Protein AF-A0A9D9KYC0-F1 (afdb_monomer_lite)

pLDDT: mean 94.36, std 3.71, range [69.5, 98.31]

Sequence (94 aa):
CCGLVLTDKFIENEADKAKSFVESYKKAGAALDTETAKQTAGKYFKQSSDVLDISLQWISFDDLDISEETYTLLTDKVKKYGLSDNPPTYEEFV

Radius of gyration: 16.64 Å; chains: 1; bounding box: 34×36×38 Å

Foldseek 3Di:
DDADDDDPCCCVPPVVVVVVVVVVLLVCQLVCDPVNQLVVCVVPPPDDSVVSVVVSVVDHSNDNDDDQVNVVVVVVVCCVVVVDVDDDHPVVGD

Structure (mmCIF, N/CA/C/O backbone):
data_AF-A0A9D9KYC0-F1
#
_entry.id   AF-A0A9D9KYC0-F1
#
loop_
_atom_site.group_PDB
_atom_site.id
_atom_site.type_symbol
_atom_site.label_atom_id
_atom_site.label_alt_id
_atom_site.label_comp_id
_atom_site.label_asym_id
_atom_site.label_entity_id
_atom_site.label_seq_id
_atom_site.pdbx_PDB_ins_code
_atom_site.Cartn_x
_atom_site.Cartn_y
_atom_site.Cartn_z
_atom_site.occupancy
_atom_site.B_iso_or_equiv
_atom_site.auth_seq_id
_atom_site.auth_comp_id
_atom_site.auth_asym_id
_atom_site.auth_atom_id
_atom_site.pdbx_PDB_model_num
ATOM 1 N N . CYS A 1 1 ? -1.118 -8.604 -3.507 1.00 69.50 1 CYS A N 1
ATOM 2 C CA . CYS A 1 1 ? -0.709 -7.252 -3.084 1.00 69.50 1 CYS A CA 1
ATOM 3 C C . CYS A 1 1 ? -1.366 -6.260 -4.035 1.00 69.50 1 CYS A C 1
ATOM 5 O O . CYS A 1 1 ? -1.313 -6.476 -5.239 1.00 69.50 1 CYS A O 1
ATOM 7 N N . CYS A 1 2 ? -2.052 -5.252 -3.505 1.00 85.75 2 CYS A N 1
ATOM 8 C CA . CYS A 1 2 ? -2.644 -4.175 -4.298 1.00 85.75 2 CYS A CA 1
ATOM 9 C C . CYS A 1 2 ? -1.785 -2.923 -4.109 1.00 85.75 2 CYS A C 1
ATOM 11 O O . CYS A 1 2 ? -1.311 -2.695 -2.999 1.00 85.75 2 CYS A O 1
ATOM 13 N N . GLY A 1 3 ? -1.593 -2.135 -5.164 1.00 90.44 3 GLY A N 1
ATOM 14 C CA . GLY A 1 3 ? -0.953 -0.822 -5.081 1.00 90.44 3 GLY A CA 1
ATOM 15 C C . GLY A 1 3 ? -1.997 0.291 -5.090 1.00 90.44 3 GLY A C 1
ATOM 16 O O . GLY A 1 3 ? -3.000 0.191 -5.800 1.00 90.44 3 GLY A O 1
ATOM 17 N N . LEU A 1 4 ? -1.761 1.348 -4.315 1.00 94.81 4 LEU A N 1
ATOM 18 C CA . LEU A 1 4 ? -2.479 2.610 -4.461 1.00 94.8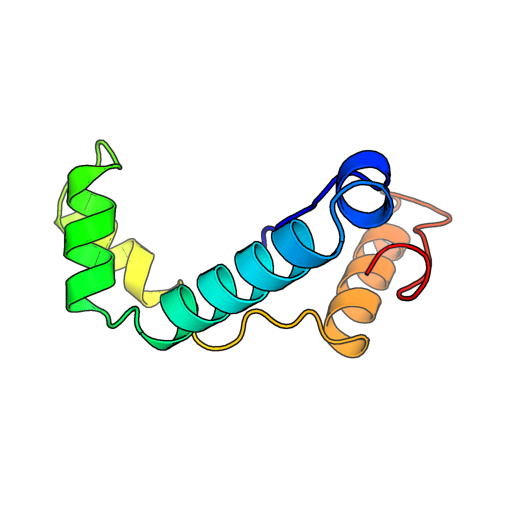1 4 LEU A CA 1
ATOM 19 C C . LEU A 1 4 ? -1.786 3.415 -5.562 1.00 94.81 4 LEU A C 1
ATOM 21 O O . LEU A 1 4 ? -0.642 3.816 -5.391 1.00 94.81 4 LEU A O 1
ATOM 25 N N . VAL A 1 5 ? -2.476 3.646 -6.676 1.00 95.69 5 VAL A N 1
ATOM 26 C CA . VAL A 1 5 ? -1.935 4.396 -7.817 1.00 95.69 5 VAL A CA 1
ATOM 27 C C . VAL A 1 5 ? -2.650 5.732 -7.969 1.00 95.69 5 VAL A C 1
ATOM 29 O O . VAL A 1 5 ? -3.876 5.812 -7.858 1.00 95.69 5 VAL A O 1
ATOM 32 N N . LEU A 1 6 ? -1.880 6.783 -8.232 1.00 96.88 6 LEU A N 1
ATOM 33 C CA . LEU A 1 6 ? -2.374 8.112 -8.577 1.00 96.88 6 LEU A CA 1
ATOM 34 C C . LEU A 1 6 ? -1.978 8.403 -10.022 1.00 96.88 6 LEU A C 1
ATOM 36 O O . LEU A 1 6 ? -0.907 8.012 -10.463 1.00 96.88 6 LEU A O 1
ATOM 40 N N . THR A 1 7 ? -2.841 9.083 -10.773 1.00 97.12 7 THR A N 1
ATOM 41 C CA . THR A 1 7 ? -2.504 9.480 -12.147 1.00 97.12 7 THR A CA 1
ATOM 42 C C . THR A 1 7 ? -1.435 10.569 -12.142 1.00 97.12 7 THR A C 1
ATOM 44 O O . THR A 1 7 ? -1.570 11.508 -11.350 1.00 97.12 7 THR A O 1
ATOM 47 N N . ASP A 1 8 ? -0.512 10.550 -13.103 1.00 96.06 8 ASP A N 1
ATOM 48 C CA . ASP A 1 8 ? 0.520 11.587 -13.289 1.00 96.06 8 ASP A CA 1
ATOM 49 C C . ASP A 1 8 ? -0.080 12.994 -13.271 1.00 96.06 8 ASP A C 1
ATOM 51 O O . ASP A 1 8 ? 0.339 13.856 -12.507 1.00 96.06 8 ASP A O 1
ATOM 55 N N . LYS A 1 9 ? -1.193 13.190 -13.994 1.00 98.06 9 LYS A N 1
ATOM 56 C CA . LYS A 1 9 ? -1.922 14.466 -14.034 1.00 98.06 9 LYS A CA 1
ATOM 57 C C . LYS A 1 9 ? -2.304 14.991 -12.643 1.00 98.06 9 LYS A C 1
ATOM 59 O O . LYS A 1 9 ? -2.354 16.203 -12.449 1.00 98.06 9 LYS A O 1
ATOM 64 N N . PHE A 1 10 ? -2.645 14.115 -11.702 1.00 98.00 10 PHE A N 1
ATOM 65 C CA . PHE A 1 10 ? -3.001 14.515 -10.339 1.00 98.00 10 PHE A CA 1
ATOM 66 C C . PHE A 1 10 ? -1.753 14.834 -9.514 1.00 98.00 10 PHE A C 1
ATOM 68 O O . PHE A 1 10 ? -1.739 15.838 -8.813 1.00 98.00 10 PHE A O 1
ATOM 75 N N . ILE A 1 11 ? -0.699 14.028 -9.643 1.00 97.00 11 ILE A N 1
ATOM 76 C CA . ILE A 1 11 ? 0.578 14.262 -8.958 1.00 97.00 11 ILE A CA 1
ATOM 77 C C . ILE A 1 11 ? 1.190 15.596 -9.410 1.00 97.00 11 ILE A C 1
ATOM 79 O O . ILE A 1 11 ? 1.602 16.395 -8.576 1.00 97.00 11 ILE A O 1
ATOM 83 N N . GLU A 1 12 ? 1.191 15.869 -10.713 1.00 97.50 12 GLU A N 1
ATOM 84 C CA . GLU A 1 12 ? 1.797 17.069 -11.295 1.00 97.50 12 GLU A CA 1
ATOM 85 C C . GLU A 1 12 ? 0.991 18.341 -11.008 1.00 97.50 12 GLU A C 1
ATOM 87 O O . GLU A 1 12 ? 1.556 19.357 -10.607 1.00 97.50 12 GLU A O 1
ATOM 92 N N . ASN A 1 13 ? -0.333 18.305 -11.201 1.00 98.31 13 ASN A N 1
ATOM 93 C CA . ASN A 1 13 ? -1.160 19.511 -11.075 1.00 98.31 13 ASN A CA 1
ATOM 94 C C . ASN A 1 13 ? -1.583 19.810 -9.633 1.00 98.31 13 ASN A C 1
ATOM 96 O O . ASN A 1 13 ? -1.992 20.931 -9.339 1.00 98.31 13 ASN A O 1
ATOM 100 N N . GLU A 1 14 ? -1.544 18.815 -8.747 1.00 98.06 14 GLU A N 1
ATOM 101 C CA . GLU A 1 14 ? -2.069 18.901 -7.382 1.00 98.06 14 GLU A CA 1
ATOM 102 C C . GLU A 1 14 ? -1.076 18.309 -6.366 1.00 98.06 14 GLU A C 1
ATOM 104 O O . GLU A 1 14 ? -1.478 17.654 -5.404 1.00 98.06 14 GLU A O 1
ATOM 109 N N . ALA A 1 15 ? 0.226 18.546 -6.570 1.00 97.25 15 ALA A N 1
ATOM 110 C CA . ALA A 1 15 ? 1.325 17.929 -5.820 1.00 97.25 15 ALA A CA 1
ATOM 111 C C . ALA A 1 15 ? 1.146 17.956 -4.291 1.00 97.25 15 ALA A C 1
ATOM 113 O O . ALA A 1 15 ? 1.278 16.923 -3.633 1.00 97.25 15 ALA A O 1
ATOM 114 N N . ASP A 1 16 ? 0.769 19.104 -3.718 1.00 98.00 16 ASP A N 1
ATOM 115 C CA . ASP A 1 16 ? 0.550 19.230 -2.271 1.00 98.00 16 ASP A CA 1
ATOM 116 C C . ASP A 1 16 ? -0.622 18.365 -1.782 1.00 98.00 16 ASP A C 1
ATOM 118 O O . ASP A 1 16 ? -0.557 17.762 -0.707 1.00 98.00 16 ASP A O 1
ATOM 122 N N . LYS A 1 17 ? -1.691 18.252 -2.582 1.00 98.25 17 LYS A N 1
ATOM 123 C CA . LYS A 1 17 ? -2.843 17.397 -2.260 1.00 98.25 17 LYS A CA 1
ATOM 124 C C . LYS A 1 17 ? -2.489 15.924 -2.419 1.00 98.25 17 LYS A C 1
ATOM 126 O O . LYS A 1 17 ? -2.885 15.128 -1.572 1.00 98.25 17 LYS A O 1
ATOM 131 N N . ALA A 1 18 ? -1.739 15.562 -3.460 1.00 98.00 18 ALA A N 1
ATOM 132 C CA . ALA A 1 18 ? -1.258 14.199 -3.665 1.00 98.00 18 ALA A CA 1
ATOM 133 C C . ALA A 1 18 ? -0.371 13.752 -2.495 1.00 98.00 18 ALA A C 1
ATOM 135 O O . ALA A 1 18 ? -0.617 12.701 -1.901 1.00 98.00 18 ALA A O 1
ATOM 136 N N . LYS A 1 19 ? 0.578 14.600 -2.083 1.00 96.94 19 LYS A N 1
ATOM 137 C CA . LYS A 1 19 ? 1.426 14.362 -0.913 1.00 96.94 19 LYS A CA 1
ATOM 138 C C . LYS A 1 19 ? 0.604 14.216 0.366 1.00 96.94 19 LYS A C 1
ATOM 140 O O . LYS A 1 19 ? 0.737 13.214 1.064 1.00 96.94 19 LYS A O 1
ATOM 145 N N . SER A 1 20 ? -0.292 15.165 0.640 1.00 98.19 20 SER A N 1
ATOM 146 C CA . SER A 1 20 ? -1.149 15.125 1.832 1.00 98.19 20 SER A CA 1
ATOM 147 C C . SER A 1 20 ? -2.044 13.880 1.870 1.00 98.19 20 SER A C 1
ATOM 149 O O . SER A 1 20 ? -2.246 13.290 2.936 1.00 98.19 20 SER A O 1
ATOM 151 N N . PHE A 1 21 ? -2.550 13.442 0.715 1.00 98.12 21 PHE A N 1
ATOM 152 C CA . PHE A 1 21 ? -3.343 12.224 0.593 1.00 98.12 21 PHE A CA 1
ATOM 153 C C . PHE A 1 21 ? -2.525 10.977 0.943 1.00 98.12 21 PHE A C 1
ATOM 155 O O . PHE A 1 21 ? -2.965 10.184 1.776 1.00 98.12 21 PHE A O 1
ATOM 162 N N . VAL A 1 22 ? -1.322 10.828 0.377 1.00 96.56 22 VAL A N 1
ATOM 163 C CA . VAL A 1 22 ? -0.437 9.682 0.652 1.00 96.56 22 VAL A CA 1
ATOM 164 C C . VAL A 1 22 ? 0.028 9.670 2.111 1.00 96.56 22 VAL A C 1
ATOM 166 O O . VAL A 1 22 ? -0.007 8.622 2.754 1.00 96.56 22 VAL A O 1
ATOM 169 N N . GLU A 1 23 ? 0.395 10.820 2.679 1.00 96.50 23 GLU A N 1
ATOM 170 C CA . GLU A 1 23 ? 0.751 10.935 4.101 1.00 96.50 23 GLU A CA 1
ATOM 171 C C . GLU A 1 23 ? -0.413 10.519 5.011 1.00 96.50 23 GLU A C 1
ATOM 173 O O . GLU A 1 23 ? -0.226 9.769 5.972 1.00 96.50 23 GLU A O 1
ATOM 178 N N . SER A 1 24 ? -1.633 10.954 4.684 1.00 97.31 24 SER A N 1
ATOM 179 C CA . SER A 1 24 ? -2.835 10.574 5.433 1.00 97.31 24 SER A CA 1
ATOM 180 C C . SER A 1 24 ? -3.150 9.085 5.287 1.00 97.31 24 SER A C 1
ATOM 182 O O . SER A 1 24 ? -3.553 8.456 6.263 1.00 97.31 24 SER A O 1
ATOM 184 N N . TYR A 1 25 ? -2.931 8.508 4.103 1.00 96.44 25 TYR A N 1
ATOM 185 C CA . TYR A 1 25 ? -3.100 7.079 3.841 1.00 96.44 25 TYR A CA 1
ATOM 186 C C . TYR A 1 25 ? -2.125 6.238 4.674 1.00 96.44 25 TYR A C 1
ATOM 188 O O . TYR A 1 25 ? -2.554 5.327 5.381 1.00 96.44 25 TYR A O 1
ATOM 196 N N . LYS A 1 26 ? -0.836 6.603 4.683 1.00 94.75 26 LYS A N 1
ATOM 197 C CA . LYS A 1 26 ? 0.183 5.952 5.522 1.00 94.75 26 LYS A CA 1
ATOM 198 C C . LYS A 1 26 ? -0.156 6.050 7.005 1.00 94.75 26 LYS A C 1
ATOM 200 O O . LYS A 1 26 ? -0.103 5.056 7.723 1.00 94.75 26 LYS A O 1
ATOM 205 N N . LYS A 1 27 ? -0.566 7.237 7.461 1.00 94.75 27 LYS A N 1
ATOM 206 C CA . LYS A 1 27 ? -0.984 7.451 8.851 1.00 94.75 27 LYS A CA 1
ATOM 207 C C . LYS A 1 27 ? -2.198 6.601 9.224 1.00 94.75 27 LYS A C 1
ATOM 209 O O . LYS A 1 27 ? -2.246 6.087 10.336 1.00 94.75 27 LYS A O 1
ATOM 214 N N . ALA A 1 28 ? -3.170 6.468 8.323 1.00 94.50 28 ALA A N 1
ATOM 215 C CA . ALA A 1 28 ? -4.338 5.627 8.547 1.00 94.50 28 ALA A CA 1
ATOM 216 C C . ALA A 1 28 ? -3.947 4.148 8.653 1.00 94.50 28 ALA A C 1
ATOM 218 O O . ALA A 1 28 ? -4.408 3.498 9.580 1.00 94.50 28 ALA A O 1
ATOM 219 N N . GLY A 1 29 ? -3.069 3.651 7.772 1.00 93.38 29 GLY A N 1
ATOM 220 C CA . GLY A 1 29 ? -2.539 2.283 7.843 1.00 93.38 29 GLY A CA 1
ATOM 221 C C . GLY A 1 29 ? -1.829 1.998 9.166 1.00 93.38 29 GLY A C 1
ATOM 222 O O . GLY A 1 29 ? -2.207 1.073 9.873 1.00 93.38 29 GLY A O 1
ATOM 223 N N . ALA A 1 30 ? -0.902 2.871 9.567 1.00 91.88 30 ALA A N 1
ATOM 224 C CA . ALA A 1 30 ? -0.160 2.731 10.823 1.00 91.88 30 ALA A CA 1
ATOM 225 C C . ALA A 1 30 ? -1.039 2.825 12.088 1.00 91.88 30 ALA A C 1
ATOM 227 O O . ALA A 1 30 ? -0.662 2.328 13.145 1.00 91.88 30 ALA A O 1
ATOM 228 N N . ALA A 1 31 ? -2.194 3.494 12.005 1.00 91.62 31 ALA A N 1
ATOM 229 C CA . ALA A 1 31 ? -3.156 3.603 13.102 1.00 91.62 31 ALA A CA 1
ATOM 230 C C . ALA A 1 31 ? -4.234 2.502 13.077 1.00 91.62 31 ALA A C 1
ATO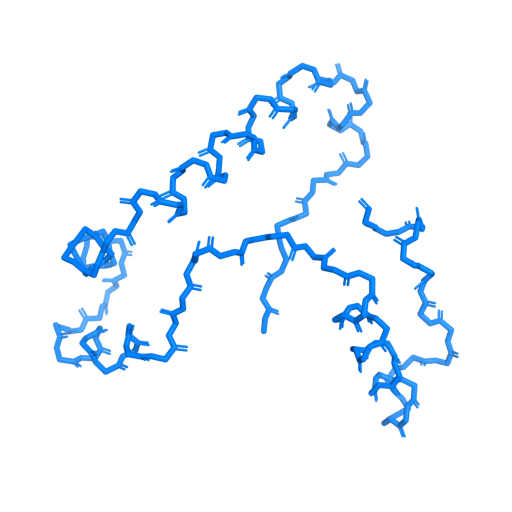M 232 O O . ALA A 1 31 ? -5.090 2.476 13.961 1.00 91.62 31 ALA A O 1
ATOM 233 N N . LEU A 1 32 ? -4.239 1.630 12.064 1.00 93.06 32 LEU A N 1
ATOM 234 C CA . LEU A 1 32 ? -5.284 0.635 11.859 1.00 93.06 32 LEU A CA 1
ATOM 235 C C . LEU A 1 32 ? -4.994 -0.640 12.660 1.00 93.06 32 LEU A C 1
ATOM 237 O O . LEU A 1 32 ? -4.535 -1.641 12.117 1.00 93.06 32 LEU A O 1
ATOM 241 N N . ASP A 1 33 ? -5.299 -0.614 13.956 1.00 91.75 33 ASP A N 1
ATOM 242 C CA . ASP A 1 33 ? -5.249 -1.821 14.785 1.00 91.75 33 ASP A CA 1
ATOM 243 C C . ASP A 1 33 ? -6.319 -2.859 14.385 1.00 91.75 33 ASP A C 1
ATOM 245 O O . ASP A 1 33 ? -7.269 -2.570 13.651 1.00 91.75 33 ASP A O 1
ATOM 249 N N . THR A 1 34 ? -6.177 -4.093 14.877 1.00 90.12 34 THR A N 1
ATOM 250 C CA . THR A 1 34 ? -7.064 -5.219 14.539 1.00 90.12 34 THR A CA 1
ATOM 251 C C . THR A 1 34 ? -8.541 -4.927 14.810 1.00 90.12 34 THR A C 1
ATOM 253 O O . THR A 1 34 ? -9.409 -5.332 14.030 1.00 90.12 34 THR A O 1
ATOM 256 N N . GLU A 1 35 ? -8.853 -4.232 15.906 1.00 92.00 35 GLU A N 1
ATOM 257 C CA . GLU A 1 35 ? -10.237 -3.920 16.268 1.00 92.00 35 GLU A CA 1
ATOM 258 C C . GLU A 1 35 ? -10.826 -2.886 15.305 1.00 92.00 35 GLU A C 1
ATOM 260 O O . GLU A 1 35 ? -11.901 -3.095 14.733 1.00 92.00 35 GLU A O 1
ATOM 265 N N . THR A 1 36 ? -10.086 -1.810 15.055 1.00 93.56 36 THR A N 1
ATOM 266 C CA . THR A 1 36 ? -10.457 -0.736 14.135 1.00 93.56 36 THR A CA 1
ATOM 267 C C . THR A 1 36 ? -10.569 -1.259 12.705 1.00 93.56 36 THR A C 1
ATOM 269 O O . THR A 1 36 ? -11.518 -0.907 11.993 1.00 93.56 36 THR A O 1
ATOM 272 N N . ALA A 1 37 ? -9.669 -2.156 12.289 1.00 93.94 37 ALA A N 1
ATOM 273 C CA . ALA A 1 37 ? -9.720 -2.849 11.006 1.00 93.94 37 ALA A CA 1
ATOM 274 C C . ALA A 1 37 ? -11.020 -3.642 10.861 1.00 93.94 37 ALA A C 1
ATOM 276 O O . ALA A 1 37 ? -11.732 -3.485 9.867 1.00 93.94 37 ALA A O 1
ATOM 277 N N . LYS A 1 38 ? -11.378 -4.443 11.872 1.00 93.50 38 LYS A N 1
ATOM 278 C CA . LYS A 1 38 ? -12.597 -5.259 11.863 1.00 93.50 38 LYS A CA 1
ATOM 279 C C . LYS A 1 38 ? -13.861 -4.410 11.850 1.00 93.50 38 LYS A C 1
ATOM 281 O O . LYS A 1 38 ? -14.762 -4.683 11.057 1.00 93.50 38 LYS A O 1
ATOM 286 N N . GLN A 1 39 ? -13.935 -3.371 12.681 1.00 94.25 39 GLN A N 1
ATOM 287 C CA . GLN A 1 39 ? -15.082 -2.460 12.709 1.00 94.25 39 GLN A CA 1
ATOM 288 C C . GLN A 1 39 ? -15.248 -1.728 11.370 1.00 94.25 39 GLN A C 1
ATOM 290 O O . GLN A 1 39 ? -16.352 -1.655 10.824 1.00 94.25 39 GLN A O 1
ATOM 295 N N . THR A 1 40 ? -14.145 -1.234 10.805 1.00 95.06 40 THR A N 1
ATOM 296 C CA . THR A 1 40 ? -14.134 -0.554 9.504 1.00 95.06 40 THR A CA 1
ATOM 297 C C . THR A 1 40 ? -14.560 -1.505 8.388 1.00 95.06 40 THR A C 1
ATOM 299 O O . THR A 1 40 ? -15.461 -1.184 7.610 1.00 95.06 40 THR A O 1
ATOM 302 N N . ALA A 1 41 ? -13.979 -2.703 8.342 1.00 94.38 41 ALA A N 1
ATOM 303 C CA . ALA A 1 41 ? -14.328 -3.733 7.375 1.00 94.38 41 ALA A CA 1
ATOM 304 C C . ALA A 1 41 ? -15.799 -4.151 7.502 1.00 94.38 41 ALA A C 1
ATOM 306 O O . ALA A 1 41 ? -16.495 -4.199 6.497 1.00 94.38 41 ALA A O 1
ATOM 307 N N . GLY A 1 42 ? -16.318 -4.363 8.713 1.00 95.06 42 GLY A N 1
ATOM 308 C CA . GLY A 1 42 ? -17.726 -4.714 8.935 1.00 95.06 42 GLY A CA 1
ATOM 309 C C . GLY A 1 42 ? -18.709 -3.616 8.524 1.00 95.06 42 GLY A C 1
ATOM 310 O O . GLY A 1 42 ? -19.837 -3.909 8.133 1.00 95.06 42 GLY A O 1
ATOM 311 N N . LYS A 1 43 ? -18.283 -2.348 8.562 1.00 95.88 43 LYS A N 1
ATOM 312 C CA . LYS A 1 43 ? -19.095 -1.214 8.106 1.00 95.88 43 LYS A CA 1
ATOM 313 C C . LYS A 1 43 ? -19.191 -1.137 6.581 1.00 95.88 43 LYS A C 1
ATOM 315 O O . LYS A 1 43 ? -20.253 -0.802 6.058 1.00 95.88 43 LYS A O 1
ATOM 320 N N . TYR A 1 44 ? -18.087 -1.382 5.876 1.00 95.88 44 TYR A N 1
ATOM 321 C CA . TYR A 1 44 ? -18.005 -1.145 4.429 1.00 95.88 44 TYR A CA 1
ATOM 322 C C . TYR A 1 44 ? -18.101 -2.418 3.584 1.00 95.88 44 TYR A C 1
ATOM 324 O O . TYR A 1 44 ? -18.528 -2.357 2.430 1.00 95.88 44 TYR A O 1
ATOM 332 N N . PHE A 1 45 ? -17.746 -3.576 4.134 1.00 93.94 45 PHE A N 1
ATOM 333 C CA . PHE A 1 45 ? -17.814 -4.861 3.451 1.00 93.94 45 PHE A CA 1
ATOM 334 C C . PHE A 1 45 ? -19.068 -5.618 3.879 1.00 93.94 45 PHE A C 1
ATOM 336 O O . PHE A 1 45 ? -19.388 -5.736 5.056 1.00 93.94 45 PHE A O 1
ATOM 343 N N . LYS A 1 46 ? -19.781 -6.188 2.906 1.00 93.81 46 LYS A N 1
ATOM 344 C CA . LYS A 1 46 ? -20.984 -7.001 3.143 1.00 93.81 46 LYS A CA 1
ATOM 345 C C . LYS A 1 46 ? -20.616 -8.450 3.494 1.00 93.81 46 LYS A C 1
ATOM 347 O O . LYS A 1 46 ? -21.067 -9.372 2.823 1.00 93.81 46 LYS A O 1
ATOM 352 N N . GLN A 1 47 ? -19.745 -8.636 4.484 1.00 94.31 47 GLN A N 1
ATOM 353 C CA . GLN A 1 47 ? -19.244 -9.942 4.928 1.00 94.31 47 GLN A CA 1
ATOM 354 C C . GLN A 1 47 ? -19.634 -10.204 6.385 1.00 94.31 47 GLN A C 1
ATOM 356 O O . GLN A 1 47 ? -19.855 -9.267 7.151 1.00 94.31 47 GLN A O 1
ATOM 361 N N . SER A 1 48 ? -19.731 -11.476 6.776 1.00 95.5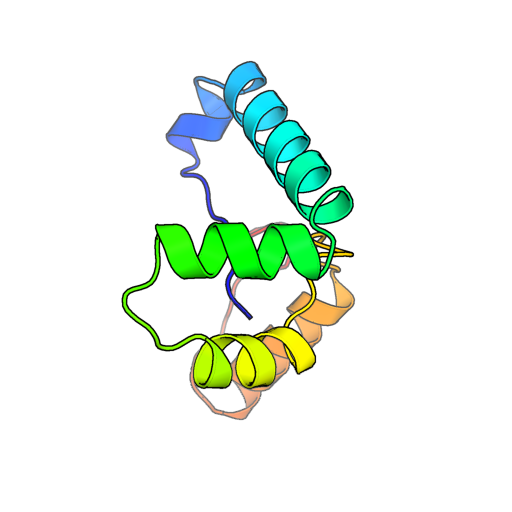6 48 SER A N 1
ATOM 362 C CA . SER A 1 48 ? -19.973 -11.836 8.176 1.00 95.56 48 SER A CA 1
ATOM 363 C C . SER A 1 48 ? -18.740 -11.555 9.042 1.00 95.56 48 SER A C 1
ATOM 365 O O . SER A 1 48 ? -17.612 -11.552 8.548 1.00 95.56 48 SER A O 1
ATOM 367 N N . SER A 1 49 ? -18.949 -11.361 10.350 1.00 93.50 49 SER A N 1
ATOM 368 C CA . SER A 1 49 ? -17.851 -11.141 11.304 1.00 93.50 49 SER A CA 1
ATOM 369 C C . SER A 1 49 ? -16.801 -12.252 11.235 1.00 93.50 49 SER A C 1
ATOM 371 O O . SER A 1 49 ? -15.617 -11.947 11.162 1.00 93.50 49 SER A O 1
ATOM 373 N N . ASP A 1 50 ? -17.226 -13.516 11.189 1.00 95.81 50 ASP A N 1
ATOM 374 C CA . ASP A 1 50 ? -16.314 -14.667 11.187 1.00 95.81 50 ASP A CA 1
ATOM 375 C C . ASP A 1 50 ? -15.406 -14.687 9.947 1.00 95.81 50 ASP A C 1
ATOM 377 O O . ASP A 1 50 ? -14.231 -15.042 10.025 1.00 95.81 50 ASP A O 1
ATOM 381 N N . VAL A 1 51 ? -15.925 -14.253 8.791 1.00 95.75 51 VAL A N 1
ATOM 382 C CA . VAL A 1 51 ? -15.131 -14.127 7.558 1.00 95.75 51 VAL A CA 1
ATOM 383 C C . VAL A 1 51 ? -14.097 -13.011 7.693 1.00 95.75 51 VAL A C 1
ATOM 385 O O . VAL A 1 51 ? -12.957 -13.172 7.250 1.00 95.75 51 VAL A O 1
ATOM 388 N N . LEU A 1 52 ? -14.466 -11.890 8.318 1.00 95.25 52 LEU A N 1
ATOM 389 C CA . LEU A 1 52 ? -13.542 -10.781 8.559 1.00 95.25 52 LEU A CA 1
ATOM 390 C C . LEU A 1 52 ? -12.448 -11.166 9.560 1.00 95.25 52 LEU A C 1
ATOM 392 O O . LEU A 1 52 ? -11.290 -10.835 9.326 1.00 95.25 52 LEU A O 1
ATOM 396 N N . ASP A 1 53 ? -12.791 -11.916 10.609 1.00 94.19 53 ASP A N 1
ATOM 397 C CA . ASP A 1 53 ? -11.835 -12.419 11.601 1.00 94.19 53 ASP A CA 1
ATOM 398 C C . ASP A 1 53 ? -10.765 -13.306 10.970 1.00 94.19 53 ASP A C 1
ATOM 400 O O . ASP A 1 53 ? -9.584 -13.165 11.278 1.00 94.19 53 ASP A O 1
ATOM 404 N N . ILE A 1 54 ? -11.160 -14.197 10.058 1.00 95.06 54 ILE A N 1
ATOM 405 C CA . ILE A 1 54 ? -10.210 -15.032 9.316 1.00 95.06 54 ILE A CA 1
ATOM 406 C C . ILE A 1 54 ? -9.382 -14.169 8.364 1.00 95.06 54 ILE A C 1
ATOM 408 O O . ILE A 1 54 ? -8.165 -14.308 8.314 1.00 95.06 54 ILE A O 1
ATOM 412 N N . SER A 1 55 ? -10.017 -13.268 7.613 1.00 93.56 55 SER A N 1
ATOM 413 C CA . SER A 1 55 ? -9.326 -12.473 6.590 1.00 93.56 55 SER A CA 1
ATOM 414 C C . SER A 1 55 ? -8.250 -11.568 7.193 1.00 93.56 55 SER A C 1
ATOM 416 O O . SER A 1 55 ? -7.134 -11.511 6.680 1.00 93.56 55 SER A O 1
ATOM 418 N N . LEU A 1 56 ? -8.560 -10.896 8.304 1.00 92.88 56 LEU A N 1
ATOM 419 C CA . LEU A 1 56 ? -7.660 -9.938 8.950 1.00 92.88 56 LEU A CA 1
ATOM 420 C C . LEU A 1 56 ? -6.473 -10.598 9.667 1.00 92.88 56 LEU A C 1
ATOM 422 O O . LEU A 1 56 ? -5.523 -9.905 10.003 1.00 92.88 56 LEU A O 1
ATOM 426 N N . GLN A 1 57 ? -6.463 -11.924 9.842 1.00 92.38 57 GLN A N 1
ATOM 427 C CA . GLN A 1 57 ? -5.266 -12.643 10.307 1.00 92.38 57 GLN A CA 1
ATOM 428 C C . GLN A 1 57 ? -4.159 -12.702 9.245 1.00 92.38 57 GLN A C 1
ATOM 430 O O . GLN A 1 57 ? -2.994 -12.882 9.587 1.00 92.38 57 GLN A O 1
ATOM 435 N N . TRP A 1 58 ? -4.515 -12.571 7.964 1.00 91.56 58 TRP A N 1
ATOM 436 C CA . TRP A 1 58 ? -3.589 -12.696 6.832 1.00 91.56 58 TRP A CA 1
ATOM 437 C C . TRP A 1 58 ? -3.288 -11.362 6.144 1.00 91.56 58 TRP A C 1
ATOM 439 O O . TRP A 1 58 ? -2.551 -11.332 5.158 1.00 91.56 58 TRP A O 1
ATOM 449 N N . ILE A 1 59 ? -3.877 -10.267 6.627 1.00 89.56 59 ILE A N 1
ATOM 450 C CA . ILE A 1 59 ? -3.757 -8.935 6.036 1.00 89.56 59 ILE A CA 1
ATOM 451 C C . ILE A 1 59 ? -3.129 -8.006 7.073 1.00 89.56 59 ILE A C 1
ATOM 453 O O . ILE A 1 59 ? -3.663 -7.855 8.166 1.00 89.56 59 ILE A O 1
ATOM 457 N N . SER A 1 60 ? -2.027 -7.357 6.702 1.00 86.56 60 SER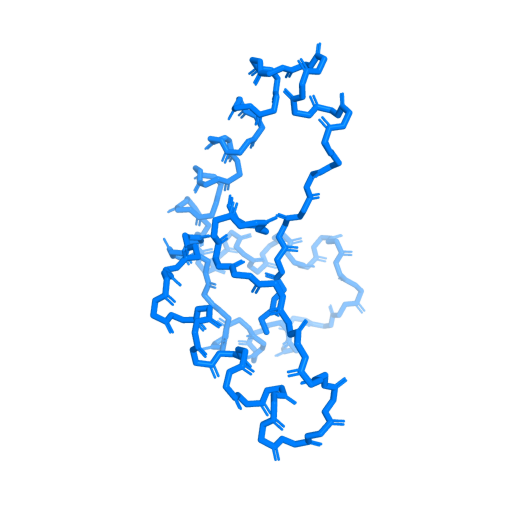 A N 1
ATOM 458 C CA . SER A 1 60 ? -1.395 -6.284 7.476 1.00 86.56 60 SER A CA 1
ATOM 459 C C . SER A 1 60 ? -1.367 -4.997 6.647 1.00 86.56 60 SER A C 1
ATOM 461 O O . SER A 1 60 ? -1.302 -5.044 5.415 1.00 86.56 60 SER A O 1
ATOM 463 N N . PHE A 1 61 ? -1.440 -3.862 7.344 1.00 89.81 61 PHE A N 1
ATOM 464 C CA . PHE A 1 61 ? -1.323 -2.506 6.798 1.00 89.81 61 PHE A CA 1
ATOM 465 C C . PHE A 1 61 ? -0.176 -1.719 7.458 1.00 89.81 61 PHE A C 1
ATOM 467 O O . PHE A 1 61 ? -0.131 -0.495 7.337 1.00 89.81 61 PHE A O 1
ATOM 474 N N . ASP A 1 62 ? 0.726 -2.411 8.163 1.00 84.75 62 ASP A N 1
ATOM 475 C CA . ASP A 1 62 ? 1.753 -1.792 9.013 1.00 84.75 62 ASP A CA 1
ATOM 476 C C . ASP A 1 62 ? 2.827 -1.065 8.196 1.00 84.75 62 ASP A C 1
ATOM 478 O O . ASP A 1 62 ? 3.287 0.008 8.583 1.00 84.75 62 ASP A O 1
ATOM 482 N N . ASP A 1 63 ? 3.201 -1.645 7.053 1.00 88.75 63 ASP A N 1
ATOM 483 C CA . ASP A 1 63 ? 4.137 -1.061 6.099 1.00 88.75 63 ASP A CA 1
ATOM 484 C C . ASP A 1 63 ? 3.507 -1.038 4.705 1.00 88.75 63 ASP A C 1
ATOM 486 O O . ASP A 1 63 ? 3.165 -2.069 4.121 1.00 88.75 63 ASP A O 1
ATOM 490 N N . LEU A 1 64 ? 3.300 0.177 4.206 1.00 92.62 64 LEU A N 1
ATOM 491 C CA . LEU A 1 64 ? 2.666 0.451 2.920 1.00 92.62 64 LEU A CA 1
ATOM 492 C C . LEU A 1 64 ? 3.678 0.933 1.879 1.00 92.62 64 LEU A C 1
ATOM 494 O O . LEU A 1 64 ? 3.274 1.238 0.754 1.00 92.62 64 LEU A O 1
ATOM 498 N N . ASP A 1 65 ? 4.960 1.026 2.240 1.00 92.44 65 ASP A N 1
ATOM 499 C CA . ASP A 1 65 ? 6.001 1.384 1.293 1.00 92.44 65 ASP A CA 1
ATOM 500 C C . ASP A 1 65 ? 6.304 0.224 0.346 1.00 92.44 65 ASP A C 1
ATOM 502 O O . ASP A 1 65 ? 6.425 -0.943 0.721 1.00 92.44 65 ASP A O 1
ATOM 506 N N . ILE A 1 66 ? 6.409 0.560 -0.937 1.00 93.12 66 ILE A N 1
ATOM 507 C CA . ILE A 1 66 ? 6.809 -0.390 -1.964 1.00 93.12 66 ILE A CA 1
ATOM 508 C C . ILE A 1 66 ? 8.329 -0.350 -2.005 1.00 93.12 66 ILE A C 1
ATOM 510 O O . ILE A 1 66 ? 8.902 0.588 -2.540 1.00 93.12 66 ILE A O 1
ATOM 514 N N . SER A 1 67 ? 8.996 -1.349 -1.432 1.00 93.50 67 SER A N 1
ATOM 515 C CA . SER A 1 67 ? 10.450 -1.440 -1.559 1.00 93.50 67 SER A CA 1
ATOM 516 C C . SER A 1 67 ? 10.860 -1.874 -2.968 1.00 93.50 67 SER A C 1
ATOM 518 O O . SER A 1 67 ? 10.189 -2.693 -3.606 1.00 93.50 67 SER A O 1
ATOM 520 N N . GLU A 1 68 ? 12.011 -1.381 -3.425 1.00 95.81 68 GLU A N 1
ATOM 521 C CA . GLU A 1 68 ? 12.620 -1.786 -4.698 1.00 95.81 68 GLU A CA 1
ATOM 522 C C . GLU A 1 68 ? 12.833 -3.308 -4.770 1.00 95.81 68 GLU A C 1
ATOM 524 O O . GLU A 1 68 ? 12.579 -3.930 -5.802 1.00 95.81 68 GLU A O 1
ATOM 529 N N . GLU A 1 69 ? 13.199 -3.942 -3.650 1.00 95.50 69 GLU A N 1
ATOM 530 C CA . GLU A 1 69 ? 13.327 -5.400 -3.538 1.00 95.50 69 GLU A CA 1
ATOM 531 C C . GLU A 1 69 ? 11.996 -6.111 -3.822 1.00 95.50 69 GLU A C 1
ATOM 533 O O . GLU A 1 69 ? 11.934 -7.033 -4.642 1.00 95.50 69 GLU A O 1
ATOM 538 N N . THR A 1 70 ? 10.910 -5.668 -3.180 1.00 93.12 70 THR A N 1
ATOM 539 C CA . THR A 1 70 ? 9.579 -6.270 -3.353 1.00 93.12 70 THR A CA 1
ATOM 540 C C . THR A 1 70 ? 9.072 -6.082 -4.779 1.00 93.12 70 THR A C 1
ATOM 542 O O . THR A 1 70 ? 8.497 -7.007 -5.364 1.00 93.12 70 THR A O 1
ATOM 545 N N . TYR A 1 71 ? 9.307 -4.904 -5.357 1.00 95.69 71 TYR A N 1
ATOM 546 C CA . TYR A 1 71 ? 8.955 -4.607 -6.740 1.00 95.69 71 TYR A CA 1
ATOM 547 C C . TYR A 1 71 ? 9.750 -5.469 -7.728 1.00 95.69 71 TYR A C 1
ATOM 549 O O . TYR A 1 71 ? 9.169 -6.080 -8.628 1.00 95.69 71 TYR A O 1
ATOM 557 N N . THR A 1 72 ? 11.060 -5.607 -7.520 1.00 95.88 72 THR A N 1
ATOM 558 C CA . THR A 1 72 ? 11.935 -6.452 -8.347 1.00 95.88 72 THR A CA 1
ATOM 559 C C . THR A 1 72 ? 11.503 -7.916 -8.288 1.00 95.88 72 THR A C 1
ATOM 561 O O . THR A 1 72 ? 11.343 -8.563 -9.322 1.00 95.88 72 THR A O 1
ATOM 564 N N . LEU A 1 73 ? 11.176 -8.429 -7.098 1.00 95.94 73 LEU A N 1
ATOM 565 C CA . LEU A 1 73 ? 10.651 -9.788 -6.943 1.00 95.94 73 LEU A CA 1
AT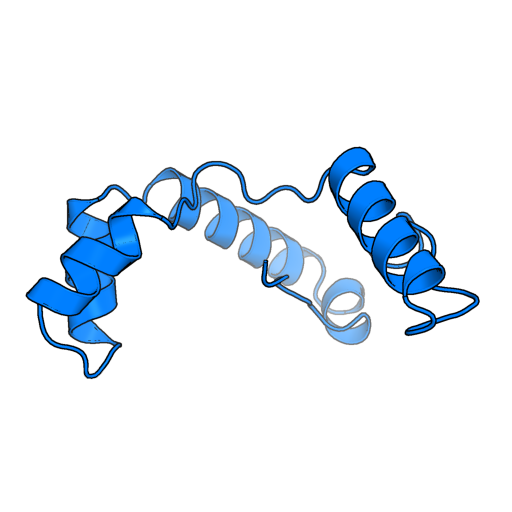OM 566 C C . LEU A 1 73 ? 9.345 -10.006 -7.728 1.00 95.94 73 LEU A C 1
ATOM 568 O O . LEU A 1 73 ? 9.095 -11.107 -8.234 1.00 95.94 73 LEU A O 1
ATOM 572 N N . LEU A 1 74 ? 8.483 -8.988 -7.807 1.00 95.12 74 LEU A N 1
ATOM 573 C CA . LEU A 1 74 ? 7.252 -9.049 -8.591 1.00 95.12 74 LEU A CA 1
ATOM 574 C C . LEU A 1 74 ? 7.551 -9.042 -10.094 1.00 95.12 74 LEU A C 1
ATOM 576 O O . LEU A 1 74 ? 7.039 -9.907 -10.808 1.00 95.12 74 LEU A O 1
ATOM 580 N N . THR A 1 75 ? 8.380 -8.115 -10.575 1.00 96.25 75 THR A N 1
ATOM 581 C CA . THR A 1 75 ? 8.701 -8.006 -12.007 1.00 96.25 75 THR A CA 1
ATOM 582 C C . THR A 1 75 ? 9.446 -9.238 -12.523 1.00 96.25 75 THR A C 1
ATOM 584 O O . THR A 1 75 ? 9.132 -9.718 -13.614 1.00 96.25 75 THR A O 1
ATOM 587 N N . ASP A 1 76 ? 10.320 -9.845 -11.718 1.00 96.25 76 ASP A N 1
ATOM 588 C CA . ASP A 1 76 ? 10.977 -11.118 -12.037 1.00 96.25 76 ASP A CA 1
ATOM 589 C C . ASP A 1 76 ? 9.981 -12.268 -12.190 1.00 96.25 76 ASP A C 1
ATOM 591 O O . ASP A 1 76 ? 10.097 -13.082 -13.108 1.00 96.25 76 ASP A O 1
ATOM 595 N N . LYS A 1 77 ? 8.959 -12.342 -11.327 1.00 96.38 77 LYS A N 1
ATOM 596 C CA . LYS A 1 77 ? 7.888 -13.344 -11.459 1.00 96.38 77 LYS A CA 1
ATOM 597 C C . LYS A 1 77 ? 7.072 -13.110 -12.726 1.00 96.38 77 LYS A C 1
ATOM 599 O O . LYS A 1 77 ? 6.794 -14.067 -13.444 1.00 96.38 77 LYS A O 1
ATOM 604 N N . VAL A 1 78 ? 6.705 -11.862 -13.009 1.00 96.50 78 VAL A N 1
ATOM 605 C CA . VAL A 1 78 ? 5.937 -11.490 -14.208 1.00 96.50 78 VAL A CA 1
ATOM 606 C C . VAL A 1 78 ? 6.706 -11.871 -15.481 1.00 96.50 78 VAL A C 1
ATOM 608 O O . VAL A 1 78 ? 6.116 -12.490 -16.367 1.00 96.50 78 VAL A O 1
ATOM 611 N N . LYS A 1 79 ? 8.021 -11.615 -15.531 1.00 96.62 79 LYS A N 1
ATOM 612 C CA . LYS A 1 79 ? 8.911 -12.070 -16.616 1.00 96.62 79 LYS A CA 1
ATOM 613 C C . LYS A 1 79 ? 8.986 -13.593 -16.689 1.00 96.62 79 LYS A C 1
ATOM 615 O O . LYS A 1 79 ? 8.740 -14.182 -17.737 1.00 96.62 79 LYS A O 1
ATOM 620 N N . LYS A 1 80 ? 9.273 -14.256 -15.563 1.00 97.06 80 LYS A N 1
ATOM 621 C CA . LYS A 1 80 ? 9.429 -15.719 -15.479 1.00 97.06 80 LYS A CA 1
ATOM 622 C C . LYS A 1 80 ? 8.200 -16.475 -15.983 1.00 97.06 80 LYS A C 1
ATOM 624 O O . LYS A 1 80 ? 8.347 -17.527 -16.599 1.00 97.06 80 LYS A O 1
ATOM 629 N N . TYR A 1 81 ? 7.005 -15.971 -15.690 1.00 96.94 81 TYR A N 1
ATOM 630 C CA . TYR A 1 81 ? 5.748 -16.590 -16.112 1.00 96.94 81 TYR A CA 1
ATOM 631 C C . TYR A 1 81 ? 5.246 -16.097 -17.477 1.00 96.94 81 TYR A C 1
ATOM 633 O O . TYR A 1 81 ? 4.146 -16.471 -17.875 1.00 96.94 81 TYR A O 1
ATOM 641 N N . GLY A 1 82 ? 6.032 -15.289 -18.201 1.00 96.19 82 GLY A N 1
ATOM 642 C CA . GLY A 1 82 ? 5.689 -14.814 -19.545 1.00 96.19 82 GLY A CA 1
ATOM 643 C C . GLY A 1 82 ? 4.480 -13.878 -19.578 1.00 96.19 82 GLY A C 1
ATOM 644 O O . GLY A 1 82 ? 3.763 -13.836 -20.573 1.00 96.19 82 GLY A O 1
ATOM 645 N N . LEU A 1 83 ? 4.212 -13.165 -18.479 1.00 96.25 83 LEU A N 1
ATOM 646 C CA . LEU A 1 83 ? 3.104 -12.208 -18.387 1.00 96.25 83 LEU A CA 1
ATOM 647 C C . LEU A 1 83 ? 3.483 -10.833 -18.956 1.00 96.25 83 LEU A C 1
ATOM 649 O O . LEU A 1 83 ? 2.614 -10.096 -19.413 1.00 96.25 83 LEU A O 1
ATOM 653 N N . SER A 1 84 ? 4.770 -10.484 -18.913 1.00 94.56 84 SER A N 1
ATOM 654 C CA . SER A 1 84 ? 5.343 -9.309 -19.573 1.00 94.56 84 SER A CA 1
ATOM 655 C C . SER A 1 84 ? 6.832 -9.529 -19.807 1.00 94.56 84 SER A C 1
ATOM 657 O O . SER A 1 84 ? 7.554 -9.885 -18.875 1.00 94.56 84 SER A O 1
ATOM 659 N N . ASP A 1 85 ? 7.291 -9.273 -21.030 1.00 93.06 85 ASP A N 1
ATOM 660 C CA . ASP A 1 85 ? 8.707 -9.385 -21.391 1.00 93.06 85 ASP A CA 1
ATOM 661 C C . ASP A 1 85 ? 9.529 -8.189 -20.883 1.00 93.06 85 ASP A C 1
ATOM 663 O O . ASP A 1 85 ? 10.714 -8.327 -20.583 1.00 93.06 85 ASP A O 1
ATOM 667 N N . ASN A 1 86 ? 8.897 -7.016 -20.752 1.00 95.38 86 ASN A N 1
ATOM 668 C CA . ASN A 1 86 ? 9.555 -5.772 -20.356 1.00 95.38 86 ASN A CA 1
ATOM 669 C C . ASN A 1 86 ? 8.673 -4.939 -19.403 1.00 95.38 86 ASN A C 1
ATOM 671 O O . ASN A 1 86 ? 8.122 -3.918 -19.818 1.00 95.38 86 ASN A O 1
ATOM 675 N N . PRO A 1 87 ? 8.464 -5.384 -18.147 1.00 95.62 87 PRO A N 1
ATOM 676 C CA . PRO A 1 87 ? 7.822 -4.553 -17.131 1.00 95.62 87 PRO A CA 1
ATOM 677 C C . PRO A 1 87 ? 8.669 -3.298 -16.835 1.00 95.62 87 PRO A C 1
ATOM 679 O O . PRO A 1 87 ? 9.896 -3.380 -16.945 1.00 95.62 87 PRO A O 1
ATOM 682 N N . PRO A 1 88 ? 8.037 -2.174 -16.444 1.00 95.94 88 PRO A N 1
ATOM 683 C CA . PRO A 1 88 ? 8.742 -0.926 -16.151 1.00 95.94 88 PRO A CA 1
ATOM 684 C C . PRO A 1 88 ? 9.719 -1.084 -14.983 1.00 95.94 88 PRO A C 1
ATOM 686 O O . PRO A 1 88 ? 9.526 -1.952 -14.117 1.00 95.94 88 PRO A O 1
ATOM 689 N N . THR A 1 89 ? 10.755 -0.246 -14.943 1.00 95.88 89 THR A N 1
ATOM 690 C CA . T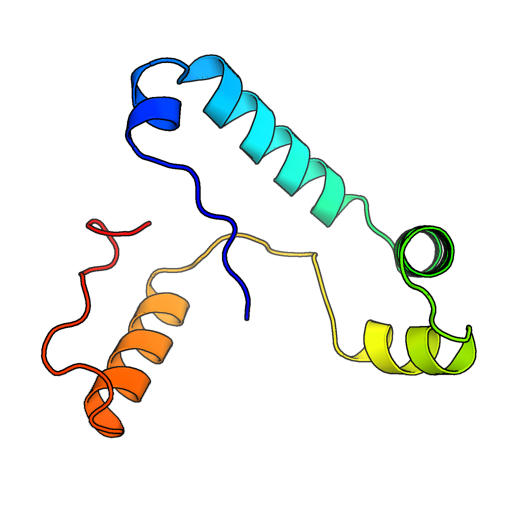HR A 1 89 ? 11.662 -0.185 -13.787 1.00 95.88 89 THR A CA 1
ATOM 691 C C . THR A 1 89 ? 10.931 0.335 -12.551 1.00 95.88 89 THR A C 1
ATOM 693 O O . THR A 1 89 ? 9.774 0.755 -12.619 1.00 95.88 89 THR A O 1
ATOM 696 N N . TYR A 1 90 ? 11.589 0.258 -11.395 1.00 95.69 90 TYR A N 1
ATOM 697 C CA . TYR A 1 90 ? 11.025 0.786 -10.160 1.00 95.69 90 TYR A CA 1
ATOM 698 C C . TYR A 1 90 ? 10.773 2.296 -10.283 1.00 95.69 90 TYR A C 1
ATOM 700 O O . TYR A 1 90 ? 9.661 2.741 -10.047 1.00 95.69 90 TYR A O 1
ATOM 708 N N . GLU A 1 91 ? 11.753 3.057 -10.766 1.00 95.62 91 GLU A N 1
ATOM 709 C CA . GLU A 1 91 ? 11.695 4.521 -10.905 1.00 95.62 91 GLU A CA 1
ATOM 710 C C . GLU A 1 91 ? 10.709 4.998 -11.975 1.00 95.62 91 GLU A C 1
ATOM 712 O O . GLU A 1 91 ? 10.261 6.141 -11.947 1.00 95.62 91 GLU A O 1
ATOM 717 N N . GLU A 1 92 ? 10.399 4.148 -12.954 1.00 93.94 92 GLU A N 1
ATOM 718 C CA . GLU A 1 92 ? 9.404 4.453 -13.984 1.00 93.94 92 GLU A CA 1
ATOM 719 C C . GLU A 1 92 ? 7.966 4.328 -13.463 1.00 93.94 92 GLU A C 1
ATOM 721 O O . GLU A 1 92 ? 7.049 4.849 -14.100 1.00 93.94 92 GLU A O 1
ATOM 726 N N . PHE A 1 93 ? 7.745 3.616 -12.352 1.00 93.69 93 PHE A N 1
ATOM 727 C CA . PHE A 1 93 ? 6.403 3.255 -11.889 1.00 93.69 93 PHE A CA 1
ATOM 728 C C . PHE A 1 93 ? 6.081 3.653 -10.441 1.00 93.69 93 PHE A C 1
ATOM 730 O O . PHE A 1 93 ? 4.909 3.892 -10.138 1.00 93.69 93 PHE A O 1
ATOM 737 N N . VAL A 1 94 ? 7.075 3.690 -9.552 1.00 92.50 94 VAL A N 1
ATOM 738 C CA . VAL A 1 94 ? 6.943 3.986 -8.114 1.00 92.50 94 VAL A CA 1
ATOM 739 C C . VAL A 1 94 ? 7.550 5.346 -7.803 1.00 92.50 94 VAL A C 1
ATOM 741 O O . VAL A 1 94 ? 6.856 6.133 -7.119 1.00 92.50 94 VAL A O 1
#

Secondary structure (DSSP, 8-state):
-------HHHHHHSHHHHHHHHHHHHHHHHT--HHHHHHHHHHHS---HHHHHHHHTS---S-----HHHHHHHHHHHHHTTS-SSPPPHHHH-